Protein AF-A0AAD2JH29-F1 (afdb_monomer_lite)

Radius of gyration: 18.91 Å; chains: 1; bounding box: 46×27×61 Å

Structure (mmCIF, N/CA/C/O backbone):
data_AF-A0AAD2JH29-F1
#
_entry.id   AF-A0AAD2JH29-F1
#
loop_
_atom_site.group_PDB
_atom_site.id
_atom_site.type_symbol
_atom_site.label_atom_id
_atom_site.label_alt_id
_atom_site.label_comp_id
_atom_site.label_asym_id
_atom_site.label_entity_id
_atom_site.label_seq_id
_atom_site.pdbx_PDB_ins_code
_atom_site.Cartn_x
_atom_site.Cartn_y
_atom_site.Cartn_z
_atom_site.occupancy
_atom_site.B_iso_or_equiv
_atom_site.auth_seq_id
_atom_site.auth_comp_id
_atom_site.auth_asym_id
_atom_site.auth_atom_id
_atom_site.pdbx_PDB_model_num
ATOM 1 N N . MET A 1 1 ? 5.323 4.869 16.691 1.00 66.50 1 MET A N 1
ATOM 2 C CA . MET A 1 1 ? 4.324 5.759 16.059 1.00 66.50 1 MET A CA 1
ATOM 3 C C . MET A 1 1 ? 3.055 4.944 15.865 1.00 66.50 1 MET A C 1
ATOM 5 O O . MET A 1 1 ? 3.179 3.794 15.469 1.00 66.50 1 MET A O 1
ATOM 9 N N . SER A 1 2 ? 1.889 5.488 16.212 1.00 89.06 2 SER A N 1
ATOM 10 C CA . SER A 1 2 ? 0.588 4.819 16.076 1.00 89.06 2 SER A CA 1
ATOM 11 C C . SER A 1 2 ? -0.300 5.683 15.188 1.00 89.06 2 SER A C 1
ATOM 13 O O . SER A 1 2 ? -0.350 6.891 15.409 1.00 89.06 2 SER A O 1
ATOM 15 N N . PHE A 1 3 ? -0.961 5.090 14.197 1.00 94.06 3 PHE A N 1
ATOM 16 C CA . PHE A 1 3 ? -1.896 5.792 13.314 1.00 94.06 3 PHE A CA 1
ATOM 17 C C . PHE A 1 3 ? -3.332 5.593 13.787 1.00 94.06 3 PHE A C 1
ATOM 19 O O . PHE A 1 3 ? -3.690 4.485 14.176 1.00 94.06 3 PHE A O 1
ATOM 26 N N . SER A 1 4 ? -4.159 6.635 13.722 1.00 96.44 4 SER A N 1
ATOM 27 C CA . SER A 1 4 ? -5.616 6.474 13.812 1.00 96.44 4 SER A CA 1
ATOM 28 C C . SER A 1 4 ? -6.169 5.777 12.568 1.00 96.44 4 SER A C 1
ATOM 30 O O . SER A 1 4 ? -5.506 5.718 11.526 1.00 96.44 4 SER A O 1
ATOM 32 N N . ALA A 1 5 ? -7.40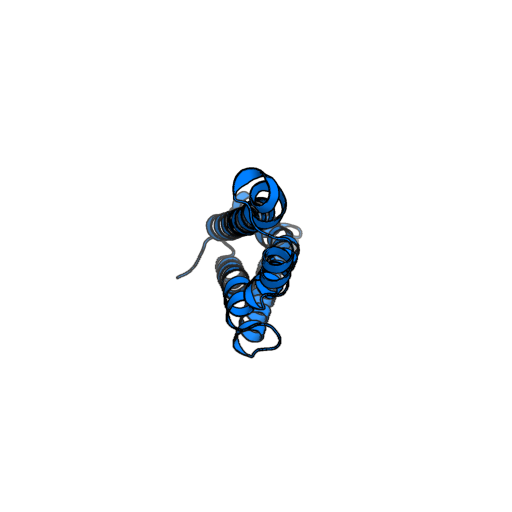9 5.291 12.638 1.00 95.94 5 ALA A N 1
ATOM 33 C CA . ALA A 1 5 ? -8.091 4.687 11.497 1.00 95.94 5 ALA A CA 1
ATOM 34 C C . ALA A 1 5 ? -8.134 5.637 10.287 1.00 95.94 5 ALA A C 1
ATOM 36 O O . ALA A 1 5 ? -7.774 5.244 9.176 1.00 95.94 5 ALA A O 1
ATOM 37 N N . LEU A 1 6 ? -8.466 6.915 10.508 1.00 97.25 6 LEU A N 1
ATOM 38 C CA . LEU A 1 6 ? -8.511 7.919 9.443 1.00 97.25 6 LEU A CA 1
ATOM 39 C C . LEU A 1 6 ? -7.129 8.175 8.830 1.00 97.25 6 LEU A C 1
ATOM 41 O O . LEU A 1 6 ? -6.995 8.233 7.605 1.00 97.25 6 LEU A O 1
ATOM 45 N N . GLN A 1 7 ? -6.096 8.308 9.668 1.00 97.19 7 GLN A N 1
ATOM 46 C CA . GLN A 1 7 ? -4.719 8.482 9.201 1.00 97.19 7 GLN A CA 1
ATOM 47 C C . GLN A 1 7 ? -4.263 7.271 8.387 1.00 97.19 7 GLN A C 1
ATOM 49 O O . GLN A 1 7 ? -3.704 7.439 7.305 1.00 97.19 7 GLN A O 1
ATOM 54 N N . GLY A 1 8 ? -4.552 6.059 8.867 1.00 96.62 8 GLY A N 1
ATOM 55 C CA . GLY A 1 8 ? -4.206 4.822 8.179 1.00 96.62 8 GLY A CA 1
ATOM 56 C C . GLY A 1 8 ? -4.882 4.699 6.816 1.00 96.62 8 GLY A C 1
ATOM 57 O O . GLY A 1 8 ? -4.205 4.471 5.814 1.00 96.62 8 GLY A O 1
ATOM 58 N N . ALA A 1 9 ? -6.197 4.927 6.754 1.00 97.06 9 ALA A N 1
ATOM 59 C CA . ALA A 1 9 ? -6.959 4.897 5.507 1.00 97.06 9 ALA A CA 1
ATOM 60 C C . ALA A 1 9 ? -6.448 5.929 4.489 1.00 97.06 9 ALA A C 1
ATOM 62 O O . ALA A 1 9 ? -6.261 5.614 3.309 1.00 97.06 9 ALA A O 1
ATOM 63 N N . THR A 1 10 ? -6.174 7.149 4.960 1.00 97.25 10 THR A N 1
ATOM 64 C CA . THR A 1 10 ? -5.669 8.248 4.128 1.00 97.25 10 THR A CA 1
ATOM 65 C C . THR A 1 10 ? -4.285 7.930 3.579 1.00 97.25 10 THR A C 1
ATOM 67 O O . THR A 1 10 ? -4.062 8.080 2.381 1.00 97.25 10 THR A O 1
ATOM 70 N N . LEU A 1 11 ? -3.367 7.442 4.419 1.00 97.19 11 LEU A N 1
ATOM 71 C CA . LEU A 1 11 ? -2.009 7.094 3.999 1.00 97.19 11 LEU A CA 1
ATOM 72 C C . LEU A 1 11 ? -2.002 5.956 2.977 1.00 97.19 11 LEU A C 1
ATOM 74 O O . LEU A 1 11 ? -1.313 6.066 1.968 1.00 97.19 11 LEU A O 1
ATOM 78 N N . ILE A 1 12 ? -2.790 4.900 3.196 1.00 97.12 12 ILE A N 1
ATOM 79 C CA . ILE A 1 12 ? -2.892 3.773 2.256 1.00 97.12 12 ILE A CA 1
ATOM 80 C C . ILE A 1 12 ? -3.464 4.237 0.914 1.00 97.12 12 ILE A C 1
ATOM 82 O O . ILE A 1 12 ? -2.932 3.886 -0.138 1.00 97.12 12 ILE A O 1
ATOM 86 N N . SER A 1 13 ? -4.514 5.060 0.939 1.00 97.06 13 SER A N 1
ATOM 87 C CA . SER A 1 13 ? -5.144 5.575 -0.283 1.00 97.06 13 SER A CA 1
ATOM 88 C C . SER A 1 13 ? -4.219 6.526 -1.045 1.00 97.06 13 SER A C 1
ATOM 90 O O . SER A 1 13 ? -4.083 6.416 -2.263 1.00 97.06 13 SER A O 1
ATOM 92 N N . ALA A 1 14 ? -3.548 7.436 -0.333 1.00 97.06 14 ALA A N 1
ATOM 93 C CA . ALA A 1 14 ? -2.599 8.378 -0.917 1.00 97.06 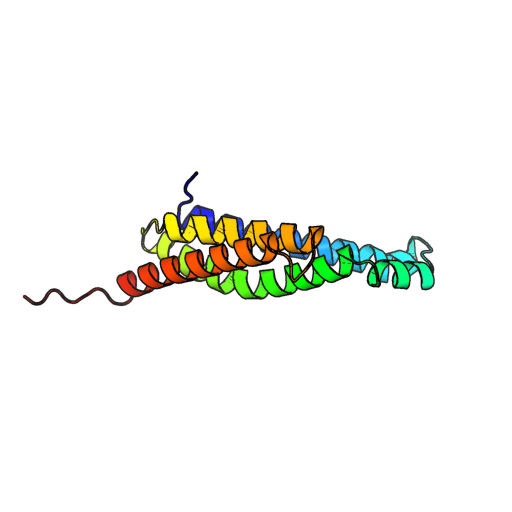14 ALA A CA 1
ATOM 94 C C . ALA A 1 14 ? -1.378 7.659 -1.504 1.00 97.06 14 ALA A C 1
ATOM 96 O O . ALA A 1 14 ? -0.946 7.994 -2.606 1.00 97.06 14 ALA A O 1
ATOM 97 N N . HIS A 1 15 ? -0.850 6.652 -0.801 1.00 97.00 15 HIS A N 1
ATOM 98 C CA . HIS A 1 15 ? 0.271 5.842 -1.276 1.00 97.00 15 HIS A CA 1
ATOM 99 C C . HIS A 1 15 ? -0.112 5.065 -2.540 1.00 97.00 15 HIS A C 1
ATOM 101 O O . HIS A 1 15 ? 0.556 5.242 -3.557 1.00 97.00 15 HIS A O 1
ATOM 107 N N . CYS A 1 16 ? -1.262 4.383 -2.546 1.00 96.19 16 CYS A N 1
ATOM 108 C CA . CYS A 1 16 ? -1.762 3.677 -3.730 1.00 96.19 16 CYS A CA 1
ATOM 109 C C . CYS A 1 16 ? -2.004 4.610 -4.924 1.00 96.19 16 CYS A C 1
ATOM 111 O O . CYS A 1 16 ? -1.715 4.254 -6.070 1.00 96.19 16 CYS A O 1
ATOM 113 N N . GLY A 1 17 ? -2.538 5.810 -4.680 1.00 95.94 17 GLY A N 1
ATOM 114 C CA . GLY A 1 17 ? -2.706 6.824 -5.719 1.00 95.94 17 GLY A CA 1
ATOM 115 C C . GLY A 1 17 ? -1.361 7.276 -6.288 1.00 95.94 17 GLY A C 1
ATOM 116 O O . GLY A 1 17 ? -1.173 7.304 -7.505 1.00 95.94 17 GLY A O 1
ATOM 117 N N . LEU A 1 18 ? -0.399 7.573 -5.413 1.00 95.31 18 LEU A N 1
ATOM 118 C CA . LEU A 1 18 ? 0.937 8.012 -5.799 1.00 95.31 18 LEU A CA 1
ATOM 119 C C . LEU A 1 18 ? 1.673 6.947 -6.616 1.00 95.31 18 LEU A C 1
ATOM 121 O O . LEU A 1 18 ? 2.193 7.255 -7.687 1.00 95.31 18 LEU A O 1
ATOM 125 N N . THR A 1 19 ? 1.708 5.695 -6.164 1.00 93.81 19 THR A N 1
ATOM 126 C CA . THR A 1 19 ? 2.430 4.630 -6.875 1.00 93.81 19 THR A CA 1
ATOM 127 C C . THR A 1 19 ? 1.806 4.339 -8.237 1.00 93.81 19 THR A C 1
ATOM 129 O O . THR A 1 19 ? 2.531 4.170 -9.223 1.00 93.81 19 THR A O 1
ATOM 132 N N . LYS A 1 20 ? 0.470 4.400 -8.350 1.00 92.75 20 LYS A N 1
ATOM 133 C CA . LYS A 1 20 ? -0.231 4.334 -9.641 1.00 92.75 20 LYS A CA 1
ATOM 134 C C . LYS A 1 20 ? 0.135 5.472 -10.578 1.00 92.75 20 LYS A C 1
ATOM 136 O O . LYS A 1 20 ? 0.319 5.220 -11.772 1.00 92.75 20 LYS A O 1
ATOM 141 N N . LEU A 1 21 ? 0.246 6.695 -10.067 1.00 93.88 21 LEU A N 1
ATOM 142 C CA . LEU A 1 21 ? 0.680 7.838 -10.866 1.00 93.88 21 LEU A CA 1
ATOM 143 C C . LEU A 1 21 ? 2.117 7.654 -11.351 1.00 93.88 21 LEU A C 1
ATOM 145 O O . LEU A 1 21 ? 2.364 7.845 -12.540 1.00 93.88 21 LEU A O 1
ATOM 149 N N . ILE A 1 22 ? 3.029 7.210 -10.480 1.00 91.75 22 ILE A N 1
ATOM 150 C CA . ILE A 1 22 ? 4.432 6.973 -10.841 1.00 91.75 22 ILE A CA 1
ATOM 151 C C . ILE A 1 22 ? 4.516 5.950 -11.975 1.00 91.75 22 ILE A C 1
ATOM 153 O O . ILE A 1 22 ? 5.051 6.275 -13.030 1.00 91.75 22 ILE A O 1
ATOM 157 N N . ILE A 1 23 ? 3.944 4.748 -11.823 1.00 89.44 23 ILE A N 1
ATOM 158 C CA . ILE A 1 23 ? 4.063 3.728 -12.879 1.00 89.44 23 ILE A CA 1
ATOM 159 C C . ILE A 1 23 ? 3.359 4.142 -14.168 1.00 89.44 23 ILE A C 1
ATOM 161 O O . ILE A 1 23 ? 3.871 3.875 -15.252 1.00 89.44 23 ILE A O 1
ATOM 165 N N . SER A 1 24 ? 2.213 4.822 -14.072 1.00 89.94 24 SER A N 1
ATOM 166 C CA . SER A 1 24 ? 1.488 5.294 -15.253 1.00 89.94 24 SER A CA 1
ATOM 167 C C . SER A 1 24 ? 2.302 6.336 -16.004 1.00 89.94 24 SER A C 1
ATOM 169 O O . SER A 1 24 ? 2.383 6.276 -17.230 1.00 89.94 24 SER A O 1
ATOM 171 N N . PHE A 1 25 ? 2.925 7.264 -15.277 1.00 90.00 25 PHE A N 1
ATOM 172 C CA . PHE A 1 25 ? 3.805 8.263 -15.858 1.00 90.00 25 PHE A CA 1
ATOM 173 C C . PHE A 1 25 ? 5.027 7.600 -16.486 1.00 90.00 25 PHE A C 1
ATOM 175 O O . PHE A 1 25 ? 5.260 7.784 -17.674 1.00 90.00 25 PHE A O 1
ATOM 182 N N . THR A 1 26 ? 5.760 6.759 -15.754 1.00 87.00 26 THR A N 1
ATOM 183 C CA . THR A 1 26 ? 6.955 6.090 -16.283 1.00 87.00 26 THR A CA 1
ATOM 184 C C . THR A 1 26 ? 6.626 5.250 -17.518 1.00 87.00 26 THR A C 1
ATOM 186 O O . THR A 1 26 ? 7.287 5.385 -18.547 1.00 87.00 26 THR A O 1
ATOM 189 N N . TYR A 1 27 ? 5.570 4.433 -17.459 1.00 85.25 27 TYR A N 1
ATOM 190 C CA . TYR A 1 27 ? 5.186 3.564 -18.566 1.00 85.25 27 TYR A CA 1
ATOM 191 C C . TYR A 1 27 ? 4.749 4.361 -19.798 1.00 85.25 27 TYR A C 1
ATOM 193 O O . TYR A 1 27 ? 5.204 4.058 -20.899 1.00 85.25 27 TYR A O 1
ATOM 201 N N . ARG A 1 28 ? 3.907 5.393 -19.637 1.00 86.31 28 ARG A N 1
ATOM 202 C CA . ARG A 1 28 ? 3.457 6.234 -20.761 1.00 86.31 28 ARG A CA 1
ATOM 203 C C . ARG A 1 28 ? 4.598 7.064 -21.336 1.00 86.31 28 ARG A C 1
ATOM 205 O O . ARG A 1 28 ? 4.687 7.192 -22.554 1.00 86.31 28 ARG A O 1
ATOM 212 N N . THR A 1 29 ? 5.482 7.592 -20.496 1.00 85.12 29 THR A N 1
ATOM 213 C CA . THR A 1 29 ? 6.634 8.373 -20.953 1.00 85.12 29 THR A CA 1
ATOM 214 C C . THR A 1 29 ? 7.581 7.514 -21.784 1.00 85.12 29 THR A C 1
ATOM 216 O O . THR A 1 29 ? 7.966 7.949 -22.860 1.00 85.12 29 THR A O 1
ATOM 219 N N . TYR A 1 30 ? 7.881 6.277 -21.374 1.00 82.12 30 TYR A N 1
ATOM 220 C CA . TYR A 1 30 ? 8.768 5.395 -22.144 1.00 82.12 30 TYR A CA 1
ATOM 221 C C . TYR A 1 30 ? 8.091 4.738 -23.355 1.00 82.12 30 TYR A C 1
ATOM 223 O O . TYR A 1 30 ? 8.656 4.752 -24.442 1.00 82.12 30 TYR A O 1
ATOM 231 N N . ASN A 1 31 ? 6.881 4.190 -23.205 1.00 81.56 31 ASN A N 1
ATOM 232 C CA . ASN A 1 31 ? 6.252 3.384 -24.261 1.00 81.56 31 ASN A CA 1
ATOM 233 C C . ASN A 1 31 ? 5.442 4.211 -25.272 1.00 81.56 31 ASN A C 1
ATOM 235 O O . ASN A 1 31 ? 5.313 3.800 -26.420 1.00 81.56 31 ASN A O 1
ATOM 239 N N . PHE A 1 32 ? 4.873 5.355 -24.870 1.00 81.56 32 PHE A N 1
ATOM 240 C CA . PHE A 1 32 ? 4.019 6.167 -25.748 1.00 81.56 32 PHE A CA 1
ATOM 241 C C . PHE A 1 32 ? 4.707 7.456 -26.200 1.00 81.56 32 PHE A C 1
ATOM 243 O O . PHE A 1 32 ? 4.795 7.725 -27.398 1.00 81.56 32 PHE A O 1
ATOM 250 N N . PHE A 1 33 ? 5.211 8.257 -25.257 1.00 81.62 33 PHE A N 1
ATOM 251 C CA . PHE A 1 33 ? 5.876 9.517 -25.599 1.00 81.62 33 PHE A CA 1
ATOM 252 C C . PHE A 1 33 ? 7.308 9.306 -26.095 1.00 81.62 33 PHE A C 1
ATOM 254 O O . PHE A 1 33 ? 7.748 10.026 -26.985 1.00 81.62 33 PHE A O 1
ATOM 261 N N . GLY A 1 34 ? 8.006 8.299 -25.576 1.00 82.38 34 GLY A N 1
ATOM 262 C CA . GLY A 1 34 ? 9.387 7.958 -25.902 1.00 82.38 34 GLY A CA 1
ATOM 263 C C . GLY A 1 34 ? 9.646 7.840 -27.402 1.00 82.38 34 GLY A C 1
ATOM 264 O O . GLY A 1 34 ? 10.363 8.675 -27.954 1.00 82.38 34 GLY A O 1
ATOM 265 N N . PRO A 1 35 ? 9.028 6.870 -28.094 1.00 83.00 35 PRO A N 1
ATOM 266 C CA . PRO A 1 35 ? 9.250 6.695 -29.527 1.00 83.00 35 PRO A CA 1
ATOM 267 C C . PRO A 1 35 ? 8.686 7.849 -30.369 1.00 83.00 35 PRO A C 1
ATOM 269 O O . PRO A 1 35 ? 9.207 8.135 -31.442 1.00 83.00 35 PRO A O 1
ATOM 272 N N . LYS A 1 36 ? 7.640 8.543 -29.894 1.00 81.88 36 LYS A N 1
ATOM 273 C CA . LYS A 1 36 ? 6.957 9.597 -30.664 1.00 81.88 36 LYS A CA 1
ATOM 274 C C . LYS A 1 36 ? 7.605 10.983 -30.555 1.00 81.88 36 LYS A C 1
ATOM 276 O O . LYS A 1 36 ? 7.514 11.759 -31.500 1.00 81.88 36 LYS A O 1
ATOM 281 N N . PHE A 1 37 ? 8.215 11.310 -29.418 1.00 83.69 37 PHE A N 1
ATOM 282 C CA . PHE A 1 37 ? 8.713 12.659 -29.118 1.00 83.69 37 PHE A CA 1
ATOM 283 C C . PHE A 1 37 ? 10.170 12.697 -28.660 1.00 83.69 37 PHE A C 1
ATOM 285 O O . PHE A 1 37 ? 10.809 13.735 -28.798 1.00 83.69 37 PHE A O 1
ATOM 292 N N . LEU A 1 38 ? 10.696 11.600 -28.113 1.00 81.00 38 LEU A N 1
ATOM 293 C CA . LEU A 1 38 ? 12.055 11.539 -27.566 1.00 81.00 38 LEU A CA 1
ATOM 294 C C . LEU A 1 38 ? 13.004 10.691 -28.426 1.00 81.00 38 LEU A C 1
ATOM 296 O O . LEU A 1 38 ? 14.173 10.561 -28.079 1.00 81.00 38 LEU A O 1
ATOM 300 N N . GLY A 1 39 ? 12.513 10.110 -29.527 1.00 83.75 39 GLY A N 1
ATOM 301 C CA . GLY A 1 39 ? 13.310 9.269 -30.422 1.00 83.75 39 GLY A CA 1
ATOM 302 C C . GLY A 1 39 ? 13.828 7.985 -29.769 1.00 83.75 39 GLY A C 1
ATOM 303 O O . GLY A 1 39 ? 14.846 7.461 -30.202 1.00 83.75 39 GLY A O 1
ATOM 304 N N . ILE A 1 40 ? 13.161 7.492 -28.719 1.00 85.94 40 ILE A N 1
ATOM 305 C CA . ILE A 1 40 ? 13.567 6.257 -28.035 1.00 85.94 40 ILE A CA 1
ATOM 306 C C . ILE A 1 40 ? 13.295 5.068 -28.956 1.00 85.94 40 ILE A C 1
ATOM 308 O O . ILE A 1 40 ? 12.157 4.843 -29.378 1.00 85.94 40 ILE A O 1
ATOM 312 N N . GLU A 1 41 ? 14.337 4.294 -29.247 1.00 89.25 41 GLU A N 1
ATOM 313 C CA . GLU A 1 41 ? 14.233 3.123 -30.111 1.00 89.25 41 GLU A CA 1
ATOM 314 C C . GLU A 1 41 ? 13.538 1.954 -29.407 1.00 89.25 41 GLU A C 1
ATOM 316 O O . GLU A 1 41 ? 13.581 1.806 -28.183 1.00 89.25 41 GLU A O 1
ATOM 321 N N . LYS A 1 42 ? 12.934 1.061 -30.198 1.00 85.12 42 LYS A N 1
ATOM 322 C CA . LYS A 1 42 ? 12.203 -0.102 -29.677 1.00 85.12 42 LYS A CA 1
ATOM 323 C C . LYS A 1 42 ? 13.066 -0.984 -28.767 1.00 85.12 42 LYS A C 1
ATOM 325 O O . LYS A 1 42 ? 12.598 -1.406 -27.718 1.00 85.12 42 LYS A O 1
ATOM 330 N N . GLU A 1 43 ? 14.337 -1.187 -29.107 1.00 87.75 43 GLU A N 1
ATOM 331 C CA . GLU A 1 43 ? 15.261 -1.983 -28.289 1.00 87.75 43 GLU A CA 1
ATOM 332 C C . GLU A 1 43 ? 15.473 -1.378 -26.888 1.00 87.75 43 GLU A C 1
ATOM 334 O O . GLU A 1 43 ? 15.586 -2.100 -25.896 1.00 87.75 43 GLU A O 1
ATOM 339 N N . GLN A 1 44 ? 15.488 -0.047 -26.774 1.00 85.75 44 GLN A N 1
ATOM 340 C CA . GLN A 1 44 ? 15.610 0.637 -25.485 1.00 85.75 44 GLN A CA 1
ATOM 341 C C . GLN A 1 44 ? 14.331 0.495 -24.652 1.00 85.75 44 GLN A C 1
ATOM 343 O O . GLN A 1 44 ? 14.406 0.328 -23.434 1.00 85.75 44 GLN A O 1
ATOM 348 N N . ILE A 1 45 ? 13.166 0.519 -25.304 1.00 85.88 45 ILE A N 1
ATOM 349 C CA . ILE A 1 45 ? 11.868 0.262 -24.667 1.00 85.88 45 ILE A CA 1
ATOM 350 C C . ILE A 1 45 ? 11.809 -1.177 -24.146 1.00 85.88 45 ILE A C 1
ATOM 352 O O . ILE A 1 45 ? 11.400 -1.400 -23.006 1.00 85.88 45 ILE A O 1
ATOM 356 N N . ASP A 1 46 ? 12.262 -2.143 -24.942 1.00 87.81 46 ASP A N 1
ATOM 357 C CA . ASP A 1 46 ? 12.281 -3.554 -24.559 1.00 87.81 46 ASP A CA 1
ATOM 358 C C . ASP A 1 46 ? 13.228 -3.775 -23.368 1.00 87.81 46 ASP A C 1
ATOM 360 O O . ASP A 1 46 ? 12.810 -4.332 -22.354 1.00 87.81 46 ASP A O 1
ATOM 364 N N . LYS A 1 47 ? 14.446 -3.210 -23.396 1.00 88.62 47 LYS A N 1
ATOM 365 C CA . LYS A 1 47 ? 15.377 -3.234 -22.247 1.00 88.62 47 LYS A CA 1
ATOM 366 C C . LYS A 1 47 ? 14.789 -2.581 -20.994 1.00 88.62 47 LYS A C 1
ATOM 368 O O . LYS A 1 47 ? 15.000 -3.074 -19.885 1.00 88.62 47 LYS A O 1
ATOM 373 N N . PHE A 1 48 ? 14.053 -1.481 -21.149 1.00 87.94 48 PHE A N 1
ATOM 374 C CA . PHE A 1 48 ? 13.367 -0.821 -20.039 1.00 87.94 48 PHE A CA 1
ATOM 375 C C . PHE A 1 48 ? 12.270 -1.715 -19.444 1.00 87.94 48 PHE A C 1
ATOM 377 O O . PHE A 1 48 ? 12.230 -1.916 -18.232 1.00 87.94 48 PHE A O 1
ATOM 384 N N . ASN A 1 49 ? 11.408 -2.293 -20.283 1.00 86.62 49 ASN A N 1
ATOM 385 C CA . ASN A 1 49 ? 10.331 -3.184 -19.847 1.00 86.62 49 ASN A CA 1
ATOM 386 C C . ASN A 1 49 ? 10.870 -4.499 -19.263 1.00 86.62 49 ASN A C 1
ATOM 388 O O . ASN A 1 49 ? 10.229 -5.118 -18.411 1.00 86.62 49 ASN A O 1
ATOM 392 N N . GLU A 1 50 ? 12.054 -4.931 -19.695 1.00 90.38 50 GLU A N 1
ATOM 393 C CA . GLU A 1 50 ? 12.721 -6.110 -19.158 1.00 90.38 50 GLU A CA 1
ATOM 394 C C . GLU A 1 50 ? 13.469 -5.870 -17.851 1.00 90.38 50 GLU A C 1
ATOM 396 O O . GLU A 1 50 ? 13.758 -6.845 -17.148 1.00 90.38 50 GLU A O 1
ATOM 401 N N . ASN A 1 51 ? 13.713 -4.606 -17.495 1.00 90.19 51 ASN A N 1
ATOM 402 C CA . ASN A 1 51 ? 14.416 -4.226 -16.282 1.00 90.19 51 ASN A CA 1
ATOM 403 C C . ASN A 1 51 ? 13.743 -4.826 -15.040 1.00 90.19 51 ASN A C 1
ATOM 405 O O . ASN A 1 51 ? 12.533 -4.705 -14.826 1.00 90.19 51 ASN A O 1
ATOM 409 N N . PHE A 1 52 ? 14.565 -5.443 -14.192 1.00 90.31 52 PHE A N 1
ATOM 410 C CA . PHE A 1 52 ? 14.134 -6.087 -12.958 1.00 90.31 52 PHE A CA 1
ATOM 411 C C . PHE A 1 52 ? 13.274 -5.169 -12.077 1.00 90.31 52 PHE A C 1
ATOM 413 O O . PHE A 1 52 ? 12.176 -5.556 -11.676 1.00 90.31 52 PHE A O 1
ATOM 420 N N . HIS A 1 53 ? 13.723 -3.936 -11.829 1.00 87.88 53 HIS A N 1
ATOM 421 C CA . HIS A 1 53 ? 13.012 -2.998 -10.962 1.00 87.88 53 HIS A CA 1
ATOM 422 C C . HIS A 1 53 ? 11.680 -2.555 -11.564 1.00 87.88 53 HIS A C 1
ATOM 424 O O . HIS A 1 53 ? 10.710 -2.394 -10.832 1.00 87.88 53 HIS A O 1
ATOM 430 N N . VAL A 1 54 ? 11.596 -2.412 -12.890 1.00 88.31 54 VAL A N 1
ATOM 431 C CA . VAL A 1 54 ? 10.339 -2.065 -13.573 1.00 88.31 54 VAL A CA 1
ATOM 432 C C . VAL A 1 54 ? 9.327 -3.198 -13.422 1.00 88.31 54 VAL A C 1
ATOM 434 O O . VAL A 1 54 ? 8.189 -2.953 -13.016 1.00 88.31 54 VAL A O 1
ATOM 437 N N . LYS A 1 55 ? 9.746 -4.445 -13.668 1.00 91.50 55 LYS A N 1
ATOM 438 C CA . LYS A 1 55 ? 8.889 -5.630 -13.508 1.00 91.50 55 LYS A CA 1
ATOM 439 C C . LYS A 1 55 ? 8.418 -5.807 -12.067 1.00 91.50 55 LYS A C 1
ATOM 441 O O . LYS A 1 55 ? 7.232 -6.043 -11.836 1.00 91.50 55 LYS A O 1
ATOM 446 N N . GLU A 1 56 ? 9.316 -5.693 -11.092 1.00 92.56 56 GLU A N 1
ATOM 447 C CA . GLU A 1 56 ? 8.936 -5.849 -9.686 1.00 92.56 56 GLU A CA 1
ATOM 448 C C . GLU A 1 56 ? 8.082 -4.687 -9.181 1.00 92.56 56 GLU A C 1
ATOM 450 O O . GLU A 1 56 ? 7.121 -4.935 -8.454 1.00 92.56 56 GLU A O 1
ATOM 455 N N . PHE A 1 57 ? 8.326 -3.453 -9.632 1.00 92.44 57 PHE A N 1
ATOM 456 C CA . PHE A 1 57 ? 7.466 -2.315 -9.303 1.00 92.44 57 PHE A CA 1
ATOM 457 C C . PHE A 1 57 ? 6.054 -2.482 -9.876 1.00 92.44 57 PHE A C 1
ATOM 459 O O . PHE A 1 57 ? 5.071 -2.272 -9.167 1.00 92.44 57 PHE A O 1
ATOM 466 N N . GLN A 1 58 ? 5.919 -2.949 -11.124 1.00 91.81 58 GLN A N 1
ATOM 467 C CA . GLN A 1 58 ? 4.612 -3.257 -11.722 1.00 91.81 58 GLN A CA 1
ATOM 468 C C . GLN A 1 58 ? 3.846 -4.310 -10.913 1.00 91.8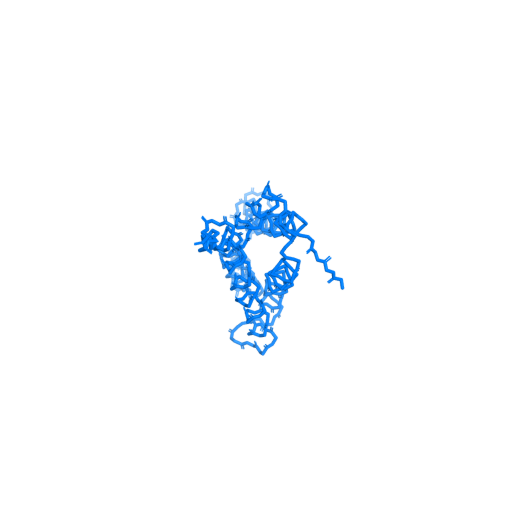1 58 GLN A C 1
ATOM 470 O O . GLN A 1 58 ? 2.668 -4.115 -10.600 1.00 91.81 58 GLN A O 1
ATOM 475 N N . LYS A 1 59 ? 4.513 -5.407 -10.533 1.00 93.19 59 LYS A N 1
ATOM 476 C CA . LYS A 1 59 ? 3.906 -6.458 -9.702 1.00 93.19 59 LYS A CA 1
ATOM 477 C C . LYS A 1 59 ? 3.553 -5.950 -8.302 1.00 93.19 59 LYS A C 1
ATOM 479 O O . LYS A 1 59 ? 2.501 -6.309 -7.775 1.00 93.19 59 LYS A O 1
ATOM 484 N N . ALA A 1 60 ? 4.416 -5.129 -7.703 1.00 93.88 60 ALA A N 1
ATOM 485 C CA . ALA A 1 60 ? 4.182 -4.523 -6.399 1.00 93.88 60 ALA A CA 1
ATOM 486 C C . ALA A 1 60 ? 2.936 -3.632 -6.418 1.00 93.88 60 ALA A C 1
ATOM 488 O O . ALA A 1 60 ? 2.088 -3.784 -5.548 1.00 93.88 60 ALA A O 1
ATOM 489 N N . ILE A 1 61 ? 2.771 -2.793 -7.443 1.00 93.19 61 ILE A N 1
ATOM 490 C CA . ILE A 1 61 ? 1.623 -1.884 -7.578 1.00 93.19 61 ILE A CA 1
ATOM 491 C C . ILE A 1 61 ? 0.329 -2.624 -7.903 1.00 93.19 61 ILE A C 1
ATOM 493 O O . ILE A 1 61 ? -0.739 -2.238 -7.422 1.00 93.19 61 ILE A O 1
ATOM 497 N N . ALA A 1 62 ? 0.388 -3.669 -8.734 1.00 92.25 62 ALA A N 1
ATOM 498 C CA . ALA A 1 62 ? -0.776 -4.514 -8.990 1.00 92.25 62 ALA A CA 1
ATOM 499 C C . ALA A 1 62 ? -1.319 -5.069 -7.666 1.00 92.25 62 ALA A C 1
ATOM 501 O O . ALA A 1 62 ? -2.482 -4.850 -7.333 1.00 92.25 62 ALA A O 1
ATOM 502 N N . ASN A 1 63 ? -0.429 -5.638 -6.852 1.00 93.62 63 ASN A N 1
ATOM 503 C CA . ASN A 1 63 ? -0.776 -6.121 -5.526 1.00 93.62 63 ASN A CA 1
ATOM 504 C C . ASN A 1 63 ? -1.202 -4.990 -4.574 1.00 93.62 63 ASN A C 1
ATOM 506 O O . ASN A 1 63 ? -2.143 -5.144 -3.805 1.00 93.62 63 ASN A O 1
ATOM 510 N N . GLU A 1 64 ? -0.547 -3.833 -4.627 1.00 92.94 64 GLU A N 1
ATOM 511 C CA . GLU A 1 64 ? -0.916 -2.678 -3.811 1.00 92.94 64 GLU A CA 1
ATOM 512 C C . GLU A 1 64 ? -2.370 -2.265 -4.051 1.00 92.94 64 GLU A C 1
ATOM 514 O O . GLU A 1 64 ? -3.102 -2.027 -3.097 1.00 92.94 64 GLU A O 1
ATOM 519 N N . SER A 1 65 ? -2.801 -2.265 -5.314 1.00 91.56 65 SER A N 1
ATOM 520 C CA . SER A 1 65 ? -4.157 -1.869 -5.721 1.00 91.56 65 SER A CA 1
ATOM 521 C C . SER A 1 65 ? -5.223 -2.814 -5.186 1.00 91.56 65 SER A C 1
ATOM 523 O O . SER A 1 65 ? -6.288 -2.369 -4.769 1.00 91.56 65 SER A O 1
ATOM 525 N N . GLU A 1 66 ? -4.928 -4.114 -5.197 1.00 92.06 66 GLU A N 1
ATOM 526 C CA . GLU A 1 66 ? -5.815 -5.146 -4.662 1.00 92.06 66 GLU A CA 1
ATOM 527 C C . GLU A 1 66 ? -6.002 -4.947 -3.156 1.00 92.06 66 GLU A C 1
ATOM 529 O O . GLU A 1 66 ? -7.125 -4.903 -2.664 1.00 92.06 66 GLU A O 1
ATOM 534 N N . PHE A 1 67 ? -4.903 -4.758 -2.422 1.00 93.69 67 PHE A N 1
ATOM 535 C CA . PHE A 1 67 ? -4.932 -4.663 -0.963 1.00 93.69 67 PHE A CA 1
ATOM 536 C C . PHE A 1 67 ? -5.372 -3.293 -0.440 1.00 93.69 67 PHE A C 1
ATOM 538 O O . PHE A 1 67 ? -5.950 -3.221 0.644 1.00 93.69 67 PHE A O 1
ATOM 545 N N . ALA A 1 68 ? -5.132 -2.208 -1.178 1.00 94.31 68 ALA A N 1
ATOM 546 C CA . ALA A 1 68 ? -5.454 -0.858 -0.725 1.00 94.31 68 ALA A CA 1
ATOM 547 C C . ALA A 1 68 ? -6.948 -0.706 -0.421 1.00 94.31 68 ALA A C 1
ATOM 549 O O . ALA A 1 68 ? -7.296 -0.162 0.622 1.00 94.31 68 ALA A O 1
ATOM 550 N N . ALA A 1 69 ? -7.826 -1.254 -1.268 1.00 91.50 69 ALA A N 1
ATOM 551 C CA . ALA A 1 69 ? -9.269 -1.216 -1.037 1.00 91.50 69 ALA A CA 1
ATOM 552 C C . ALA A 1 69 ? -9.676 -1.998 0.226 1.00 91.50 69 ALA A C 1
ATOM 554 O O . ALA A 1 69 ? -10.431 -1.485 1.054 1.00 91.50 69 ALA A O 1
ATOM 555 N N . PHE A 1 70 ? -9.131 -3.206 0.410 1.00 93.19 70 PHE A N 1
ATOM 556 C CA . PHE A 1 70 ? -9.427 -4.053 1.571 1.00 93.19 70 PHE A CA 1
ATOM 557 C C . PHE A 1 70 ? -8.877 -3.507 2.888 1.00 93.19 70 PHE A C 1
ATOM 559 O O . PHE A 1 70 ? -9.412 -3.830 3.942 1.00 93.19 70 PHE A O 1
ATOM 566 N N . LEU A 1 71 ? -7.831 -2.683 2.854 1.00 94.75 71 LEU A N 1
ATOM 567 C CA . LEU A 1 71 ? -7.282 -2.057 4.055 1.00 94.75 71 LEU A CA 1
ATOM 568 C C . LEU A 1 71 ? -7.928 -0.696 4.333 1.00 94.75 71 LEU A C 1
ATOM 570 O O . LEU A 1 71 ? -8.367 -0.439 5.450 1.00 94.75 71 LEU A O 1
ATOM 574 N N . ALA A 1 72 ? -8.010 0.177 3.327 1.00 96.12 72 ALA A N 1
ATOM 575 C CA . ALA A 1 72 ? -8.508 1.537 3.503 1.00 96.12 72 ALA A CA 1
ATOM 576 C C . ALA A 1 72 ? -10.021 1.578 3.744 1.00 96.12 72 ALA A C 1
ATOM 578 O O . ALA A 1 72 ? -10.469 2.362 4.574 1.00 96.12 72 ALA A O 1
ATOM 579 N N . GLY A 1 73 ? -10.808 0.728 3.075 1.00 95.94 73 GLY A N 1
ATOM 580 C CA . GLY A 1 73 ? -12.269 0.708 3.214 1.00 95.94 73 GLY A CA 1
ATOM 581 C C . GLY A 1 73 ? -12.734 0.478 4.659 1.00 95.94 73 GLY A C 1
ATOM 582 O O . GLY A 1 73 ? -13.425 1.336 5.214 1.00 95.94 73 GLY A O 1
ATOM 583 N N . PRO A 1 74 ? -12.321 -0.625 5.311 1.00 96.19 74 PRO A N 1
ATOM 584 C CA . PRO A 1 74 ? -12.623 -0.874 6.719 1.00 96.19 74 PRO A CA 1
ATOM 585 C C . PRO A 1 74 ? -12.130 0.230 7.656 1.00 96.19 74 PRO A C 1
ATOM 587 O O . PRO A 1 74 ? -12.842 0.605 8.582 1.00 96.19 74 PRO A O 1
ATOM 590 N N . LEU A 1 75 ? -10.942 0.792 7.408 1.00 97.25 75 LEU A N 1
ATOM 591 C CA . LEU A 1 75 ? -10.404 1.882 8.224 1.00 97.25 75 LEU A CA 1
ATOM 592 C C . LEU A 1 75 ? -11.208 3.183 8.070 1.00 97.25 75 LEU A C 1
ATOM 594 O O . LEU A 1 75 ? -11.464 3.850 9.069 1.00 97.25 75 LEU A O 1
ATOM 598 N N . PHE A 1 76 ? -11.669 3.529 6.863 1.00 97.56 76 PHE A N 1
ATOM 599 C CA . PHE A 1 76 ? -12.585 4.658 6.669 1.00 97.56 76 PHE A CA 1
ATOM 600 C C . PHE A 1 76 ? -13.903 4.442 7.407 1.00 97.56 76 PHE A C 1
ATOM 602 O O . PHE A 1 76 ? -14.393 5.361 8.061 1.00 97.56 76 PHE A O 1
ATOM 609 N N . TYR A 1 77 ? -14.458 3.231 7.346 1.00 96.69 77 TYR A N 1
ATOM 610 C CA . TYR A 1 77 ? -15.678 2.907 8.080 1.00 96.69 77 TYR A CA 1
ATOM 611 C C . TYR A 1 77 ? -15.485 3.052 9.595 1.00 96.69 77 TYR A C 1
ATOM 613 O O . TYR A 1 77 ? -16.287 3.700 10.261 1.00 96.69 77 TYR A O 1
ATOM 621 N N . LEU A 1 78 ? -14.402 2.491 10.141 1.00 96.38 78 LEU A N 1
ATOM 622 C CA . LEU A 1 78 ? -14.088 2.583 11.568 1.00 96.38 78 LEU A CA 1
ATOM 623 C C . LEU A 1 78 ? -13.884 4.034 12.010 1.00 96.38 78 LEU A C 1
ATOM 625 O O . LEU A 1 78 ? -14.411 4.425 13.048 1.00 96.38 78 LEU A O 1
ATOM 629 N N . ALA A 1 79 ? -13.224 4.853 11.188 1.00 96.50 79 ALA A N 1
ATOM 630 C CA . ALA A 1 79 ? -13.089 6.283 11.443 1.00 96.50 79 ALA A CA 1
ATOM 631 C C . ALA A 1 79 ? -14.451 6.997 11.507 1.00 96.50 79 ALA A C 1
ATOM 633 O O . ALA A 1 79 ? -14.682 7.784 12.423 1.00 96.50 79 ALA A O 1
ATOM 634 N N . LEU A 1 80 ? -15.370 6.699 10.580 1.00 96.06 80 LEU A N 1
ATOM 635 C CA . LEU A 1 80 ? -16.733 7.250 10.595 1.00 96.06 80 LEU A CA 1
ATOM 636 C C . LEU A 1 80 ? -17.537 6.789 11.818 1.00 96.06 80 LEU A C 1
ATOM 638 O O . LEU A 1 80 ? -18.352 7.548 12.335 1.00 96.06 80 LEU A O 1
ATOM 642 N N . ALA A 1 81 ? -17.289 5.571 12.298 1.00 94.19 81 ALA A N 1
ATOM 643 C CA . ALA A 1 81 ? -17.887 5.031 13.516 1.00 94.19 81 ALA A CA 1
ATOM 644 C C . ALA A 1 81 ? -17.234 5.554 14.814 1.00 94.19 81 ALA A C 1
ATOM 646 O O . ALA A 1 81 ? -17.641 5.149 15.901 1.00 94.19 81 ALA A O 1
ATOM 647 N N . GLY A 1 82 ? -16.219 6.423 14.725 1.00 93.94 82 GLY A N 1
ATOM 648 C CA . GLY A 1 82 ? -15.490 6.941 15.887 1.00 93.94 82 GLY A CA 1
ATOM 649 C C . GLY A 1 82 ? -14.574 5.912 16.560 1.00 93.94 82 GLY A C 1
ATOM 650 O O . GLY A 1 82 ? -14.230 6.069 17.730 1.00 93.94 82 GLY A O 1
ATOM 651 N N . VAL A 1 83 ? -14.188 4.849 15.846 1.00 93.56 83 VAL A N 1
ATOM 652 C CA . VAL A 1 83 ? -13.285 3.802 16.336 1.00 93.56 83 VAL A CA 1
ATOM 653 C C . VAL A 1 83 ? -11.876 4.024 15.799 1.00 93.56 83 VAL A C 1
ATOM 655 O O . VAL A 1 83 ? -11.629 4.031 14.596 1.00 93.56 83 VAL A O 1
ATOM 658 N N . GLU A 1 84 ? -10.925 4.152 16.721 1.00 88.69 84 GLU A N 1
ATOM 659 C CA . GLU A 1 84 ? -9.531 4.477 16.411 1.00 88.69 84 GLU A CA 1
ATOM 660 C C . GLU A 1 84 ? -8.759 3.343 15.721 1.00 88.69 84 GLU A C 1
ATOM 662 O O . GLU A 1 84 ? -7.903 3.615 14.882 1.00 88.69 84 GLU A O 1
ATOM 667 N N . ALA A 1 85 ? -9.031 2.080 16.078 1.00 89.44 85 ALA A N 1
ATOM 668 C CA . ALA A 1 85 ? -8.410 0.873 15.508 1.00 89.44 85 ALA A CA 1
ATOM 669 C C . ALA A 1 85 ? -6.875 0.952 15.314 1.00 89.44 85 ALA A C 1
ATOM 671 O O . ALA A 1 85 ? -6.321 0.411 14.351 1.00 89.44 85 ALA A O 1
ATOM 672 N N . SER A 1 86 ? -6.163 1.623 16.229 1.00 91.38 86 SER A N 1
ATOM 673 C CA . SER A 1 86 ? -4.839 2.170 15.916 1.00 91.38 86 SER A CA 1
ATOM 674 C C . SER A 1 86 ? -3.759 1.121 15.634 1.00 91.38 86 SER A C 1
ATOM 676 O O . SER A 1 86 ? -2.857 1.345 14.826 1.00 91.38 86 SER A O 1
ATOM 678 N N . GLN A 1 87 ? -3.851 -0.059 16.255 1.00 94.31 87 GLN A N 1
ATOM 679 C CA . GLN A 1 87 ? -2.930 -1.169 15.983 1.00 94.31 87 GLN A CA 1
ATOM 680 C C . GLN A 1 87 ? -3.133 -1.741 14.574 1.00 94.31 87 GLN A C 1
ATOM 682 O O . GLN A 1 87 ? -2.160 -1.909 13.836 1.00 94.31 87 GLN A O 1
ATOM 687 N N . GLY A 1 88 ? -4.390 -1.988 14.186 1.00 94.81 88 GLY A N 1
ATOM 688 C CA . GLY A 1 88 ? -4.742 -2.470 12.849 1.00 94.81 88 GLY A CA 1
ATOM 689 C C . GLY A 1 88 ? -4.309 -1.483 11.770 1.00 94.81 88 GLY A C 1
ATOM 690 O O . GLY A 1 88 ? -3.606 -1.871 10.837 1.00 94.81 88 GLY A O 1
ATOM 691 N N . ALA A 1 89 ? -4.607 -0.194 11.968 1.00 96.00 89 ALA A N 1
ATOM 692 C CA . ALA A 1 89 ? -4.176 0.887 11.085 1.00 96.00 89 ALA A CA 1
ATOM 693 C C . ALA A 1 89 ? -2.645 0.952 10.950 1.00 96.00 89 ALA A C 1
ATOM 695 O O . ALA A 1 89 ? -2.117 1.035 9.842 1.00 96.00 89 ALA A O 1
ATOM 696 N N . THR A 1 90 ? -1.918 0.859 12.067 1.00 96.94 90 THR A N 1
ATOM 697 C CA . THR A 1 90 ? -0.450 0.931 12.069 1.00 96.94 90 THR A CA 1
ATOM 698 C C . THR A 1 90 ? 0.190 -0.216 11.302 1.00 96.94 90 THR A C 1
ATOM 700 O O . THR A 1 90 ? 1.030 0.016 10.430 1.00 96.94 90 THR A O 1
ATOM 703 N N . LEU A 1 91 ? -0.227 -1.450 11.579 1.00 96.81 91 LEU A N 1
ATOM 704 C CA . LEU A 1 91 ? 0.291 -2.624 10.880 1.00 96.81 91 LEU A CA 1
ATOM 705 C C . LEU A 1 91 ? -0.112 -2.637 9.401 1.00 96.81 91 LEU A C 1
ATOM 707 O O . LEU A 1 91 ? 0.703 -3.009 8.559 1.00 96.81 91 LEU A O 1
ATOM 711 N N . ALA A 1 92 ? -1.325 -2.183 9.073 1.00 95.94 92 ALA A N 1
ATOM 712 C CA . ALA A 1 92 ? -1.788 -2.066 7.694 1.00 95.94 92 ALA A CA 1
ATOM 713 C C . ALA A 1 92 ? -0.930 -1.078 6.893 1.00 95.94 92 ALA A C 1
ATOM 715 O O . ALA A 1 92 ? -0.456 -1.432 5.816 1.00 95.94 92 ALA A O 1
ATOM 716 N N . VAL A 1 93 ? -0.672 0.122 7.431 1.00 97.00 93 VAL A N 1
ATOM 717 C CA . VAL A 1 93 ? 0.179 1.132 6.779 1.00 97.00 93 VAL A CA 1
ATOM 718 C C . VAL A 1 93 ? 1.605 0.618 6.628 1.00 97.00 93 VAL A C 1
ATOM 720 O O . VAL A 1 93 ? 2.142 0.619 5.522 1.00 97.00 93 VAL A O 1
ATOM 723 N N . LEU A 1 94 ? 2.220 0.153 7.720 1.00 96.38 94 LEU A N 1
ATOM 724 C CA . LEU A 1 94 ? 3.606 -0.313 7.686 1.00 96.38 94 LEU A CA 1
ATOM 725 C C . LEU A 1 94 ? 3.767 -1.504 6.745 1.00 96.38 94 LEU A C 1
ATOM 727 O O . LEU A 1 94 ? 4.699 -1.517 5.945 1.00 96.38 94 LEU A O 1
ATOM 731 N N . GLY A 1 95 ? 2.856 -2.474 6.807 1.00 95.44 95 GLY A N 1
ATOM 732 C CA . GLY A 1 95 ? 2.861 -3.637 5.933 1.00 95.44 95 GLY A CA 1
ATOM 733 C C . GLY A 1 95 ? 2.678 -3.257 4.469 1.00 95.44 95 GLY A C 1
ATOM 734 O O . GLY A 1 95 ? 3.485 -3.656 3.638 1.00 95.44 95 GLY A O 1
ATOM 735 N N . GLN A 1 96 ? 1.667 -2.446 4.148 1.00 95.62 96 GLN A N 1
ATOM 736 C CA . GLN A 1 96 ? 1.368 -2.047 2.771 1.00 95.62 96 GLN A CA 1
ATOM 737 C C . GLN A 1 96 ? 2.495 -1.217 2.151 1.00 95.62 96 GLN A C 1
ATOM 739 O O . GLN A 1 96 ? 3.015 -1.582 1.097 1.00 95.62 96 GLN A O 1
ATOM 744 N N . VAL A 1 97 ? 2.907 -0.134 2.817 1.00 96.12 97 VAL A N 1
ATOM 745 C CA . VAL A 1 97 ? 3.931 0.777 2.291 1.00 96.12 97 VAL A CA 1
ATOM 746 C C . VAL A 1 97 ? 5.264 0.046 2.164 1.00 96.12 97 VAL A C 1
ATOM 748 O O . VAL A 1 97 ? 5.898 0.078 1.109 1.00 96.12 97 VAL A O 1
ATOM 751 N N . SER A 1 98 ? 5.682 -0.666 3.213 1.00 96.00 98 SER A N 1
ATOM 752 C CA . SER A 1 98 ? 6.974 -1.356 3.201 1.00 96.00 98 SER A CA 1
ATOM 753 C C . SER A 1 98 ? 6.989 -2.517 2.212 1.00 96.00 98 SER A C 1
ATOM 755 O O . SER A 1 98 ? 8.026 -2.763 1.603 1.00 96.00 98 SER A O 1
ATOM 757 N N . TYR A 1 99 ? 5.868 -3.215 2.000 1.00 95.31 99 TYR A N 1
ATOM 758 C CA . TYR A 1 99 ? 5.792 -4.300 1.020 1.00 95.31 99 TYR A CA 1
ATOM 759 C C . TYR A 1 99 ? 6.096 -3.812 -0.394 1.00 95.31 99 TYR A C 1
ATOM 761 O O . TYR A 1 99 ? 6.896 -4.428 -1.096 1.00 95.31 99 TYR A O 1
ATOM 769 N N . VAL A 1 100 ? 5.516 -2.682 -0.801 1.00 95.00 100 VAL A N 1
ATOM 770 C CA . VAL A 1 100 ? 5.735 -2.129 -2.143 1.00 95.00 100 VAL A CA 1
ATOM 771 C C . VAL A 1 100 ? 7.207 -1.802 -2.362 1.00 95.00 100 VAL A C 1
ATOM 773 O O . VAL A 1 100 ? 7.799 -2.231 -3.355 1.00 95.00 100 VAL A O 1
ATOM 776 N N . TRP A 1 101 ? 7.824 -1.095 -1.416 1.00 94.94 101 TRP A N 1
ATOM 777 C CA . TRP A 1 101 ? 9.212 -0.661 -1.558 1.00 94.94 101 TRP A CA 1
ATOM 778 C C . TRP A 1 101 ? 10.209 -1.811 -1.412 1.00 94.94 101 TRP A C 1
ATOM 780 O O . TRP A 1 101 ? 11.144 -1.903 -2.204 1.00 94.94 101 TRP A O 1
ATOM 790 N N . THR A 1 102 ? 9.989 -2.733 -0.470 1.00 94.69 102 THR A N 1
ATOM 791 C CA . THR A 1 102 ? 10.850 -3.919 -0.322 1.00 94.69 102 THR A CA 1
ATOM 792 C C . THR A 1 102 ? 10.750 -4.838 -1.532 1.00 94.69 102 THR A C 1
ATOM 794 O O . THR A 1 102 ? 11.783 -5.271 -2.035 1.00 94.69 102 THR A O 1
ATOM 797 N N . ARG A 1 103 ? 9.547 -5.062 -2.078 1.00 93.44 103 ARG A N 1
ATOM 798 C CA . ARG A 1 103 ? 9.374 -5.836 -3.313 1.00 93.44 103 ARG A CA 1
ATOM 799 C C . ARG A 1 103 ? 10.047 -5.168 -4.507 1.00 93.44 103 ARG A C 1
ATOM 801 O O . ARG A 1 103 ? 10.689 -5.848 -5.293 1.00 93.44 103 ARG A O 1
ATOM 808 N N . THR A 1 104 ? 9.948 -3.850 -4.626 1.00 92.75 104 THR A N 1
ATOM 809 C CA . THR A 1 104 ? 10.570 -3.105 -5.734 1.00 92.75 104 THR A CA 1
ATOM 810 C C . THR A 1 104 ? 12.099 -3.123 -5.669 1.00 92.75 104 THR A C 1
ATOM 812 O O . THR A 1 104 ? 12.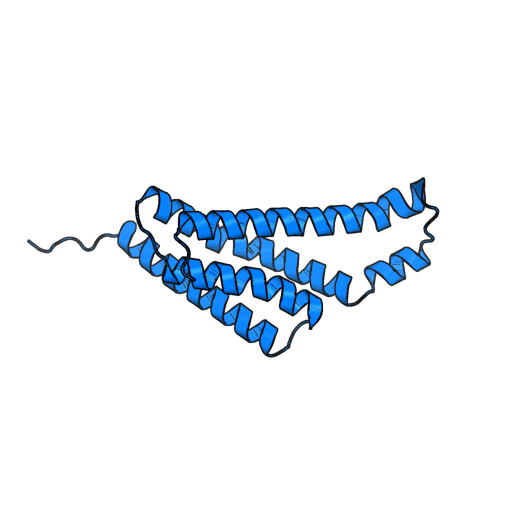769 -3.220 -6.699 1.00 92.75 104 THR A O 1
ATOM 815 N N . ALA A 1 105 ? 12.661 -3.038 -4.460 1.00 92.44 105 ALA A N 1
ATOM 816 C CA . ALA A 1 105 ? 14.105 -3.009 -4.248 1.00 92.44 105 ALA A CA 1
ATOM 817 C C . ALA A 1 105 ? 14.747 -4.405 -4.288 1.00 92.44 105 ALA A C 1
ATOM 819 O O . ALA A 1 105 ? 15.814 -4.566 -4.873 1.00 92.44 105 ALA A O 1
ATOM 820 N N . LEU A 1 106 ? 14.111 -5.403 -3.664 1.00 93.00 106 LEU A N 1
ATOM 821 C CA . LEU A 1 106 ? 14.699 -6.724 -3.399 1.00 93.00 106 LEU A CA 1
ATOM 822 C C . LEU A 1 106 ? 14.027 -7.868 -4.173 1.00 93.00 106 LEU A C 1
ATOM 824 O O . LEU A 1 106 ? 14.552 -8.978 -4.206 1.00 93.00 106 LEU A O 1
ATOM 828 N N . GLY A 1 107 ? 12.863 -7.625 -4.776 1.00 88.88 107 GLY A N 1
ATOM 829 C CA . GLY A 1 107 ? 12.056 -8.645 -5.439 1.00 88.88 107 GLY A CA 1
ATOM 830 C C . GLY A 1 107 ? 11.313 -9.583 -4.487 1.00 88.88 107 GLY A C 1
ATOM 831 O O . GLY A 1 107 ? 11.161 -9.343 -3.281 1.00 88.88 107 GLY A O 1
ATOM 832 N N . TYR A 1 108 ? 10.812 -10.673 -5.066 1.00 84.12 108 TYR A N 1
ATOM 833 C CA . TYR A 1 108 ? 10.123 -11.752 -4.365 1.00 84.12 108 TYR A CA 1
ATOM 834 C C . TYR A 1 108 ? 10.525 -13.121 -4.949 1.00 84.12 108 TYR A C 1
ATOM 836 O O . TYR A 1 108 ? 10.550 -13.248 -6.175 1.00 84.12 108 TYR A O 1
ATOM 844 N N . PRO A 1 109 ? 10.766 -14.158 -4.119 1.00 86.88 109 PRO A N 1
ATOM 845 C CA . PRO A 1 109 ? 10.683 -14.163 -2.655 1.00 86.88 109 PRO A CA 1
ATOM 846 C C . PRO A 1 109 ? 11.957 -13.623 -1.981 1.00 86.88 109 PRO A C 1
ATOM 848 O O . PRO A 1 109 ? 13.068 -14.006 -2.326 1.00 86.88 109 PRO A O 1
ATOM 851 N N . CYS A 1 110 ? 11.792 -12.759 -0.975 1.00 92.19 110 CYS A N 1
ATOM 852 C CA . CYS A 1 110 ? 12.873 -12.278 -0.110 1.00 92.19 110 CYS A CA 1
ATOM 853 C C . CYS A 1 110 ? 12.338 -12.109 1.323 1.00 92.19 110 CYS A C 1
ATOM 855 O O . CYS A 1 110 ? 11.177 -11.729 1.494 1.00 92.19 110 CYS A O 1
ATOM 857 N N . ILE A 1 111 ? 13.154 -12.386 2.350 1.00 94.12 111 ILE A N 1
ATOM 858 C CA . ILE A 1 111 ? 12.719 -12.379 3.764 1.00 94.12 111 ILE A CA 1
ATOM 859 C C . ILE A 1 111 ? 12.064 -11.040 4.164 1.00 94.12 111 ILE A C 1
ATOM 861 O O . ILE A 1 111 ? 10.958 -11.081 4.707 1.00 94.12 111 ILE A O 1
ATOM 865 N N . PRO A 1 112 ? 12.640 -9.857 3.855 1.00 91.88 112 PRO A N 1
ATOM 866 C CA . PRO A 1 112 ? 12.003 -8.575 4.164 1.00 91.88 112 PRO A CA 1
ATOM 867 C C . PRO A 1 112 ? 10.653 -8.381 3.458 1.00 91.88 112 PRO A C 1
ATOM 869 O O . PRO A 1 112 ? 9.699 -7.888 4.061 1.00 91.88 112 PRO A O 1
ATOM 872 N N . THR A 1 113 ? 10.533 -8.815 2.200 1.00 91.88 113 THR A N 1
ATOM 873 C CA . THR A 1 113 ? 9.279 -8.735 1.432 1.00 91.88 113 THR A CA 1
ATOM 874 C C . THR A 1 113 ? 8.198 -9.643 2.029 1.00 91.88 113 THR A C 1
ATOM 876 O O . THR A 1 113 ? 7.022 -9.288 2.075 1.00 91.88 113 THR A O 1
ATOM 879 N N . ILE A 1 114 ? 8.579 -10.819 2.531 1.00 93.69 114 ILE A N 1
ATOM 880 C CA . ILE A 1 114 ? 7.653 -11.736 3.210 1.00 93.69 114 ILE A CA 1
ATOM 881 C C . ILE A 1 114 ? 7.227 -11.159 4.565 1.00 93.69 114 ILE A C 1
ATOM 883 O O . ILE A 1 114 ? 6.039 -11.152 4.879 1.00 93.69 114 ILE A O 1
ATOM 887 N N . ALA A 1 115 ? 8.167 -10.621 5.346 1.00 94.88 115 ALA A N 1
ATOM 888 C CA . ALA A 1 115 ? 7.876 -10.025 6.648 1.00 94.88 115 ALA A CA 1
ATOM 889 C C . ALA A 1 115 ? 6.878 -8.859 6.538 1.00 94.88 115 ALA A C 1
ATOM 891 O O . ALA A 1 115 ? 5.917 -8.781 7.303 1.00 94.88 115 ALA A O 1
ATOM 892 N N . THR A 1 116 ? 7.049 -7.984 5.546 1.00 95.06 116 THR A N 1
ATOM 893 C CA . THR A 1 116 ? 6.126 -6.861 5.301 1.00 95.06 116 THR A CA 1
ATOM 894 C C . THR A 1 116 ? 4.751 -7.324 4.818 1.00 95.06 116 THR A C 1
ATOM 896 O O . THR A 1 116 ? 3.737 -6.765 5.242 1.00 95.06 116 THR A O 1
ATOM 899 N N . ALA A 1 117 ? 4.680 -8.401 4.027 1.00 93.81 117 ALA A N 1
ATOM 900 C CA . ALA A 1 117 ? 3.409 -9.034 3.681 1.00 93.81 117 ALA A CA 1
ATOM 901 C C . ALA A 1 117 ? 2.681 -9.570 4.927 1.00 93.81 117 ALA A C 1
ATOM 903 O O . ALA A 1 117 ? 1.481 -9.345 5.074 1.00 93.81 117 ALA A O 1
ATOM 904 N N . ILE A 1 118 ? 3.397 -10.226 5.848 1.00 95.88 118 ILE A N 1
ATOM 905 C CA . ILE A 1 118 ? 2.832 -10.730 7.111 1.00 95.88 118 ILE A CA 1
ATOM 906 C C . ILE A 1 118 ? 2.283 -9.580 7.962 1.00 95.88 118 ILE A C 1
ATOM 908 O O . ILE A 1 118 ? 1.155 -9.675 8.446 1.00 95.88 118 ILE A O 1
ATOM 912 N N . LEU A 1 119 ? 3.026 -8.474 8.100 1.00 95.69 119 LEU A N 1
ATOM 913 C CA . LEU A 1 119 ? 2.552 -7.286 8.825 1.00 95.69 119 LEU A CA 1
ATOM 914 C C . LEU A 1 119 ? 1.243 -6.752 8.239 1.00 95.69 119 LEU A C 1
ATOM 916 O O . LEU A 1 119 ? 0.316 -6.433 8.981 1.00 95.69 119 LEU A O 1
ATOM 920 N N . ARG A 1 120 ? 1.140 -6.717 6.908 1.00 94.44 120 ARG A N 1
ATOM 921 C CA . ARG A 1 120 ? -0.081 -6.297 6.221 1.00 94.44 120 ARG A CA 1
ATOM 922 C C . ARG A 1 120 ? -1.260 -7.218 6.535 1.00 94.44 120 ARG A C 1
ATOM 924 O O . ARG A 1 120 ? -2.342 -6.723 6.841 1.00 94.44 120 ARG A O 1
ATOM 931 N N . TYR A 1 121 ? -1.062 -8.537 6.488 1.00 95.75 121 TYR A N 1
ATOM 932 C CA . TYR A 1 121 ? -2.110 -9.503 6.834 1.00 95.75 121 TYR A CA 1
ATOM 933 C C . TYR A 1 121 ? -2.541 -9.388 8.299 1.00 95.75 121 TYR A C 1
ATOM 935 O O . TYR A 1 121 ? -3.736 -9.413 8.583 1.00 95.75 121 TYR A O 1
ATOM 943 N N . ALA A 1 122 ? -1.595 -9.193 9.220 1.00 96.38 122 ALA A N 1
ATOM 944 C CA . ALA A 1 122 ? -1.898 -8.962 10.629 1.00 96.38 122 ALA A CA 1
ATOM 945 C C . ALA A 1 122 ? -2.710 -7.669 10.831 1.00 96.38 122 ALA A C 1
ATOM 947 O O . ALA A 1 122 ? -3.729 -7.677 11.521 1.00 96.38 122 ALA A O 1
ATOM 948 N N . GLY A 1 123 ? -2.312 -6.574 10.173 1.00 95.62 123 GLY A N 1
ATOM 949 C CA . GLY A 1 123 ? -3.046 -5.307 10.204 1.00 95.62 123 GLY A CA 1
ATOM 950 C C . GLY A 1 123 ? -4.461 -5.419 9.643 1.00 95.62 123 GLY A C 1
ATOM 951 O O . GLY A 1 123 ? -5.404 -4.897 10.241 1.00 95.62 123 GLY A O 1
ATOM 952 N N . MET A 1 124 ? -4.630 -6.169 8.553 1.00 95.19 124 MET A N 1
ATOM 953 C CA . MET A 1 124 ? -5.943 -6.482 7.992 1.00 95.19 124 MET A CA 1
ATOM 954 C C . MET A 1 124 ? -6.800 -7.270 8.985 1.00 95.19 124 MET A C 1
ATOM 956 O O . MET A 1 124 ? -7.916 -6.854 9.277 1.00 95.19 124 MET A O 1
ATOM 960 N N . ALA A 1 125 ? -6.277 -8.357 9.559 1.00 96.25 125 ALA A N 1
ATOM 961 C CA . ALA A 1 125 ? -7.022 -9.182 10.508 1.00 96.25 125 ALA A CA 1
ATOM 962 C C . ALA A 1 125 ? -7.513 -8.368 11.716 1.00 96.25 125 ALA A C 1
ATOM 964 O O . ALA A 1 125 ? -8.694 -8.424 12.054 1.00 96.25 125 ALA A O 1
ATOM 965 N N . LEU A 1 126 ? -6.641 -7.554 12.322 1.00 95.81 126 LEU A N 1
ATOM 966 C CA . LEU A 1 126 ? -7.018 -6.697 13.451 1.00 95.81 126 LEU A CA 1
ATOM 967 C C . LEU A 1 126 ? -8.080 -5.663 13.062 1.00 95.81 126 LEU A C 1
ATOM 969 O O . LEU A 1 126 ? -9.057 -5.483 13.784 1.00 95.81 126 LEU A O 1
ATOM 973 N N . THR A 1 127 ? -7.925 -5.023 11.903 1.00 95.00 127 THR A N 1
ATOM 974 C CA . THR A 1 127 ? -8.914 -4.064 11.389 1.00 95.00 127 THR A CA 1
ATOM 975 C C . THR A 1 127 ? -10.281 -4.724 11.180 1.00 95.00 127 THR A C 1
ATOM 977 O O . THR A 1 127 ? -11.306 -4.152 11.540 1.00 95.00 127 THR A O 1
ATOM 980 N N . PHE A 1 128 ? -10.314 -5.945 10.643 1.00 95.31 128 PHE A N 1
ATOM 981 C CA . PHE A 1 128 ? -11.560 -6.679 10.406 1.00 95.31 128 PHE A CA 1
ATOM 982 C C . PHE A 1 128 ? -12.223 -7.156 11.701 1.00 95.31 128 PHE A C 1
ATOM 984 O O . PHE A 1 128 ? -13.449 -7.169 11.783 1.00 95.31 128 PHE A O 1
ATOM 991 N N . VAL A 1 129 ? -11.441 -7.506 12.725 1.00 95.00 129 VAL A N 1
ATOM 992 C CA . VAL A 1 129 ? -11.977 -7.816 14.058 1.00 95.00 129 VAL A CA 1
ATOM 993 C C . VAL A 1 129 ? -12.684 -6.597 14.651 1.00 95.00 129 VAL A C 1
ATOM 995 O O . VAL A 1 129 ? -13.796 -6.729 15.160 1.00 95.00 129 VAL A O 1
ATOM 998 N N . GLU A 1 130 ? -12.085 -5.408 14.559 1.00 94.38 130 GLU A N 1
ATOM 999 C CA . GLU A 1 130 ? -12.736 -4.175 15.020 1.00 94.38 130 GLU A CA 1
ATOM 1000 C C . GLU A 1 130 ? -13.980 -3.843 14.189 1.00 94.38 130 GLU A C 1
ATOM 1002 O O . GLU A 1 130 ? -15.029 -3.525 14.750 1.00 94.38 130 GLU A O 1
ATOM 1007 N N . LEU A 1 131 ? -13.911 -4.011 12.865 1.00 94.38 131 LEU A N 1
ATOM 1008 C CA . LEU A 1 131 ? -15.067 -3.839 11.984 1.00 94.38 131 LEU A CA 1
ATOM 1009 C C . LEU A 1 131 ? -16.225 -4.758 12.391 1.00 94.38 131 LEU A C 1
ATOM 1011 O O . LEU A 1 131 ? -17.368 -4.310 12.476 1.00 94.38 131 LEU A O 1
ATOM 1015 N N . TRP A 1 132 ? -15.930 -6.026 12.689 1.00 94.69 132 TRP A N 1
ATOM 1016 C CA . TRP A 1 132 ? -16.927 -6.998 13.127 1.00 94.69 132 TRP A CA 1
ATOM 1017 C C . TRP A 1 132 ? -17.595 -6.585 14.438 1.00 94.69 132 TRP A C 1
ATOM 1019 O O . TRP A 1 132 ? -18.817 -6.644 14.540 1.00 94.69 132 TRP A O 1
ATOM 1029 N N . LYS A 1 133 ? -16.820 -6.126 15.428 1.00 93.38 133 LYS A N 1
ATOM 1030 C CA . LYS A 1 133 ? -17.360 -5.665 16.720 1.00 93.38 133 LYS A CA 1
ATOM 1031 C C . LYS A 1 133 ? -18.318 -4.486 16.559 1.00 93.38 133 LYS A C 1
ATOM 1033 O O . LYS A 1 133 ? -19.325 -4.428 17.258 1.00 93.38 133 LYS A O 1
ATOM 1038 N N . VAL A 1 134 ? -18.007 -3.562 15.648 1.00 92.44 134 VAL A N 1
ATOM 1039 C CA . VAL A 1 134 ? -18.861 -2.402 15.357 1.00 92.44 134 VAL A CA 1
ATOM 1040 C C . VAL A 1 134 ? -20.117 -2.815 14.591 1.00 92.44 134 VAL A C 1
ATOM 1042 O O . VAL A 1 134 ? -21.204 -2.337 14.901 1.00 92.44 134 VAL A O 1
ATOM 1045 N N . ALA A 1 135 ? -19.987 -3.700 13.601 1.00 90.81 135 ALA A N 1
ATOM 1046 C CA . ALA A 1 135 ? -21.111 -4.153 12.781 1.00 90.81 135 ALA A CA 1
ATOM 1047 C C . ALA A 1 135 ? -22.073 -5.081 13.544 1.00 90.81 135 ALA A C 1
ATOM 1049 O O . ALA A 1 135 ? -23.284 -5.039 13.329 1.00 90.81 135 ALA A O 1
ATOM 1050 N N . PHE A 1 136 ? -21.539 -5.903 14.448 1.00 92.62 136 PHE A N 1
ATOM 1051 C CA . PHE A 1 136 ? -22.276 -6.903 15.217 1.00 92.62 136 PHE A CA 1
ATOM 1052 C C . PHE A 1 136 ? -21.984 -6.740 16.712 1.00 92.62 136 PHE A C 1
ATOM 1054 O O . PHE A 1 136 ? -21.310 -7.587 17.310 1.00 92.62 136 PHE A O 1
ATOM 1061 N N . PRO A 1 137 ? -22.481 -5.661 17.341 1.00 84.88 137 PRO A N 1
ATOM 1062 C CA . PRO A 1 137 ? -22.302 -5.471 18.769 1.00 84.88 137 PRO A CA 1
ATOM 1063 C C . PRO A 1 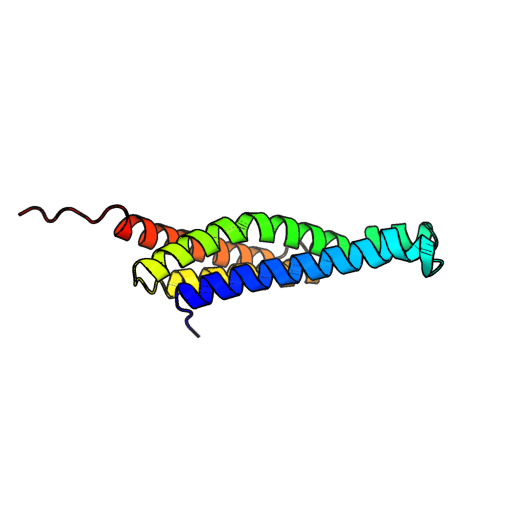137 ? -22.928 -6.656 19.508 1.00 84.88 137 PRO A C 1
ATOM 1065 O O . PRO A 1 137 ? -24.072 -7.039 19.239 1.00 84.88 137 PRO A O 1
ATOM 1068 N N . ALA A 1 138 ? -22.178 -7.256 20.434 1.00 81.06 138 ALA A N 1
ATOM 1069 C CA . ALA A 1 138 ? -22.714 -8.311 21.281 1.00 81.06 138 ALA A CA 1
ATOM 1070 C C . ALA A 1 138 ? -23.950 -7.758 22.005 1.00 81.06 138 ALA A C 1
ATOM 1072 O O . ALA A 1 138 ? -23.850 -6.781 22.750 1.00 81.06 138 ALA A O 1
ATOM 1073 N N . LYS A 1 139 ? -25.129 -8.345 21.756 1.00 67.69 139 LYS A N 1
ATOM 1074 C CA . LYS A 1 139 ? -26.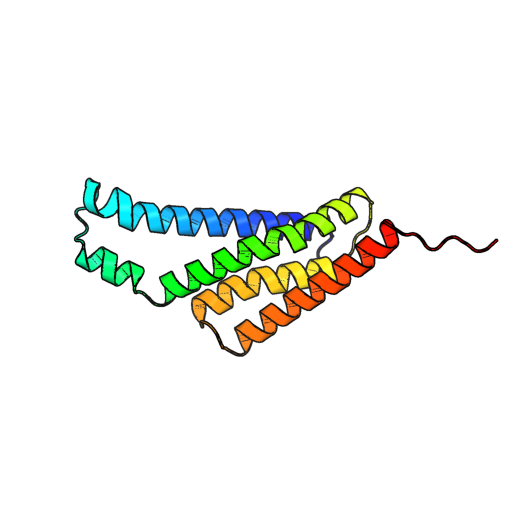340 -7.993 22.505 1.00 67.69 139 LYS A CA 1
ATOM 1075 C C . LYS A 1 139 ? -26.028 -8.190 23.985 1.00 67.69 139 LYS A C 1
ATOM 1077 O O . LYS A 1 139 ? -25.629 -9.289 24.370 1.00 67.69 139 LYS A O 1
ATOM 1082 N N . SER A 1 140 ? -26.214 -7.155 24.806 1.00 56.22 140 SER A N 1
ATOM 1083 C CA . SER A 1 140 ? -26.215 -7.361 26.248 1.00 56.22 140 SER A CA 1
ATOM 1084 C C . SER A 1 140 ? -27.367 -8.311 26.560 1.00 56.22 140 SER A C 1
ATOM 1086 O O . SER A 1 140 ? -28.533 -8.020 26.285 1.00 56.22 140 SER A O 1
ATOM 1088 N N . ILE A 1 141 ? -27.027 -9.501 27.046 1.00 55.16 141 ILE A N 1
ATOM 1089 C CA . ILE A 1 141 ? -28.001 -10.383 27.674 1.00 55.16 141 ILE A CA 1
ATOM 1090 C C . ILE A 1 141 ? -28.402 -9.630 28.944 1.00 55.16 141 ILE A C 1
ATOM 1092 O O . ILE A 1 141 ? -27.590 -9.494 29.858 1.00 55.16 141 ILE A O 1
ATOM 1096 N N . LYS A 1 142 ? -29.580 -9.003 28.904 1.00 47.09 142 LYS A N 1
ATOM 1097 C CA . LYS A 1 142 ? -30.224 -8.429 30.085 1.00 47.09 142 LYS A CA 1
ATOM 1098 C C . LYS A 1 142 ? -30.723 -9.543 30.989 1.00 47.09 142 LYS A C 1
ATOM 1100 O O . LYS A 1 142 ? -31.192 -10.560 30.430 1.00 47.09 142 LYS A O 1
#

Organism: NCBI:txid2856

Foldseek 3Di:
DWAFLQRLLVLLVVLLVVLVVVLVCVLCVCPPVCVVPVVNDPVNSVVVCVDPLNVQLVVLSVVSVVLSCLLNVLSVVCVVVVHGLGQLSVLLNQLSNQLNVCCSVPNPPDPSNVVSVVSNVVSSVSSVVSSCCSVDPDPPPD

Secondary structure (DSSP, 8-state):
----HHHHHHHHHHHHHHHHHHHHHHHHIIIIIIIIII---HHHHHHHHH-HHHHHHHHHHHHHHHHHHHHHHHHHHHHHTT---HHHHHHHHHHHHHHHHHHHHH-SS-HHHHHHHHHHHHHHHHHHHHHHHHHSPPP---

pLDDT: mean 91.03, std 7.73, range [47.09, 97.56]

Sequence (142 aa):
MSFSALQGATLISAHCGLTKLIISFTYRTYNFFGPKFLGIEKEQIDKFNENFHVKEFQKAIANESEFAAFLAGPLFYLALAGVEASQGATLAVLGQVSYVWTRTALGYPCIPTIATAILRYAGMALTFVELWKVAFPAKSIK